Protein AF-A0A535W6L1-F1 (afdb_monomer_lite)

Sequence (34 aa):
MSIFEYIEVFYNRQRRHSTLGYRSPVIYEQQQNG

pLDDT: mean 86.07, std 7.68, range [53.0, 91.5]

Secondary structure (DSSP, 8-state):
--HHHHIIIIIHHH--BGGGTSB-HHHHHHHH--

Foldseek 3Di:
DPVVCCCPVPVQQCAFDVVLVRDGPVVSVVVVVD

Structure (mmCIF, N/CA/C/O backbone):
data_AF-A0A535W6L1-F1
#
_entry.id   AF-A0A535W6L1-F1
#
loop_
_atom_site.group_PDB
_atom_site.id
_atom_site.type_symbol
_atom_site.label_atom_id
_atom_site.label_alt_id
_atom_site.label_comp_id
_atom_site.label_asym_id
_atom_site.label_entity_id
_atom_site.label_seq_id
_atom_site.pdbx_PDB_ins_code
_atom_site.Cartn_x
_atom_site.Cartn_y
_atom_site.Cartn_z
_atom_site.occupancy
_atom_site.B_iso_or_equiv
_atom_site.auth_seq_id
_atom_site.auth_comp_id
_atom_site.auth_asym_id
_atom_site.auth_atom_id
_atom_site.pdbx_PDB_model_num
ATOM 1 N N . MET A 1 1 ? 12.722 -3.857 -20.275 1.00 70.25 1 MET A N 1
ATOM 2 C CA . MET A 1 1 ? 12.535 -3.307 -18.917 1.00 70.25 1 MET A CA 1
ATOM 3 C C . MET A 1 1 ? 11.116 -3.658 -18.477 1.00 70.25 1 MET A C 1
ATOM 5 O O . MET A 1 1 ? 10.196 -2.947 -18.830 1.00 70.25 1 MET A O 1
ATOM 9 N N . SER A 1 2 ? 10.912 -4.835 -17.875 1.00 81.81 2 SER A N 1
ATOM 10 C CA . SER A 1 2 ? 9.578 -5.466 -17.735 1.00 81.81 2 SER A CA 1
ATOM 11 C C . SER A 1 2 ? 9.247 -5.919 -16.309 1.00 81.81 2 SER A C 1
ATOM 13 O O . SER A 1 2 ? 8.080 -5.990 -15.947 1.00 81.81 2 SER A O 1
ATOM 15 N N . ILE A 1 3 ? 10.261 -6.183 -15.479 1.00 88.62 3 ILE A N 1
ATOM 16 C CA . ILE A 1 3 ? 10.059 -6.626 -14.095 1.00 88.62 3 ILE A CA 1
ATOM 17 C C . ILE A 1 3 ? 9.761 -5.467 -13.137 1.00 88.62 3 ILE A C 1
ATOM 19 O O . ILE A 1 3 ? 8.918 -5.609 -12.263 1.00 88.62 3 ILE A O 1
ATOM 23 N N . PHE A 1 4 ? 10.411 -4.314 -13.318 1.00 88.56 4 PHE A N 1
ATOM 24 C CA . PHE A 1 4 ? 10.233 -3.157 -12.434 1.00 88.56 4 PHE A CA 1
ATOM 25 C C . PHE A 1 4 ? 8.826 -2.562 -12.580 1.00 88.56 4 PHE A C 1
ATOM 27 O O . PHE A 1 4 ? 8.103 -2.446 -11.598 1.00 88.56 4 PHE A O 1
ATOM 34 N N . GLU A 1 5 ? 8.392 -2.355 -13.827 1.00 89.25 5 GLU A N 1
ATOM 35 C CA . GLU A 1 5 ? 7.016 -1.974 -14.167 1.00 89.25 5 GLU A CA 1
ATOM 36 C C . GLU A 1 5 ? 5.993 -2.971 -13.613 1.00 89.25 5 GLU A C 1
ATOM 38 O O . GLU A 1 5 ? 4.982 -2.576 -13.038 1.00 89.25 5 GLU A O 1
ATOM 43 N N . TYR A 1 6 ? 6.262 -4.279 -13.726 1.00 89.94 6 TYR A N 1
ATOM 44 C CA . TYR A 1 6 ? 5.369 -5.293 -13.167 1.00 89.94 6 TYR A CA 1
ATOM 45 C C . TYR A 1 6 ? 5.249 -5.180 -11.639 1.00 89.94 6 TYR A C 1
ATOM 47 O O . TYR A 1 6 ? 4.150 -5.262 -11.080 1.00 89.94 6 TYR A O 1
ATOM 55 N N . ILE A 1 7 ? 6.382 -4.967 -10.966 1.00 89.56 7 ILE A N 1
ATOM 56 C CA . ILE A 1 7 ? 6.437 -4.820 -9.514 1.00 89.56 7 ILE A CA 1
ATOM 57 C C . ILE A 1 7 ? 5.672 -3.568 -9.067 1.00 89.56 7 ILE A C 1
ATOM 59 O O . ILE A 1 7 ? 4.879 -3.657 -8.131 1.00 89.56 7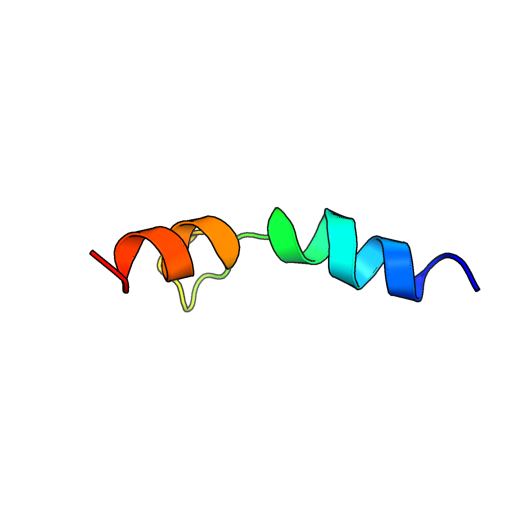 ILE A O 1
ATOM 63 N N . GLU A 1 8 ? 5.856 -2.427 -9.729 1.00 87.38 8 GLU A N 1
ATOM 64 C CA . GLU A 1 8 ? 5.217 -1.167 -9.329 1.00 87.38 8 GLU A CA 1
ATOM 65 C C . GLU A 1 8 ? 3.732 -1.093 -9.695 1.00 87.38 8 GLU A C 1
ATOM 67 O O . GLU A 1 8 ? 2.901 -0.724 -8.860 1.00 87.38 8 GLU A O 1
ATOM 72 N N . VAL A 1 9 ? 3.379 -1.466 -10.925 1.00 86.31 9 VAL A N 1
ATOM 73 C CA . VAL A 1 9 ? 2.026 -1.267 -11.461 1.00 86.31 9 VAL A CA 1
ATOM 74 C C . VAL A 1 9 ? 1.067 -2.368 -11.018 1.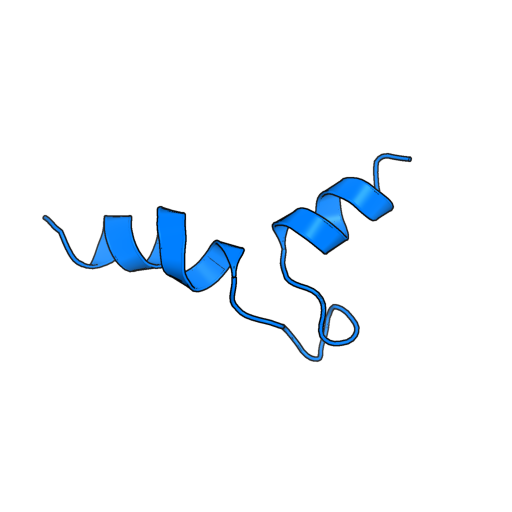00 86.31 9 VAL A C 1
ATOM 76 O O . VAL A 1 9 ? -0.114 -2.088 -10.807 1.00 86.31 9 VAL A O 1
ATOM 79 N N . PHE A 1 10 ? 1.541 -3.605 -10.849 1.00 87.56 10 PHE A N 1
ATOM 80 C CA . PHE A 1 10 ? 0.667 -4.742 -10.545 1.00 87.56 10 PHE A CA 1
ATOM 81 C C . PHE A 1 10 ? 0.909 -5.290 -9.142 1.00 87.56 10 PHE A C 1
ATO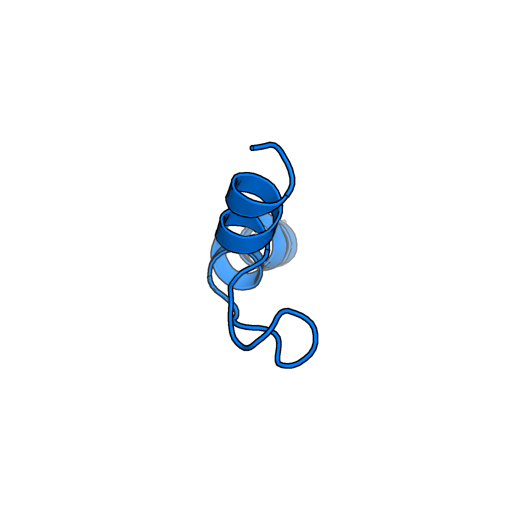M 83 O O . PHE A 1 10 ? 0.001 -5.268 -8.308 1.00 87.56 10 PHE A O 1
ATOM 90 N N . TYR A 1 11 ? 2.133 -5.729 -8.842 1.00 89.56 11 TYR A N 1
ATOM 91 C CA . TYR A 1 11 ? 2.401 -6.438 -7.590 1.00 89.56 11 TYR A CA 1
ATOM 92 C C . TYR A 1 11 ? 2.206 -5.551 -6.351 1.00 89.56 11 TYR A C 1
ATOM 94 O O . TYR A 1 11 ? 1.432 -5.896 -5.455 1.00 89.56 11 TYR A O 1
ATOM 102 N N . ASN A 1 12 ? 2.842 -4.378 -6.307 1.00 88.50 12 ASN A N 1
ATOM 103 C CA . ASN A 1 12 ? 2.771 -3.471 -5.159 1.00 88.50 12 ASN A CA 1
ATOM 104 C C . ASN A 1 12 ? 1.353 -2.925 -4.925 1.00 88.50 12 ASN A C 1
ATOM 106 O O . ASN A 1 12 ? 0.984 -2.680 -3.780 1.00 88.50 12 ASN A O 1
ATOM 110 N N . ARG A 1 13 ? 0.518 -2.811 -5.968 1.00 86.00 13 ARG A N 1
ATOM 111 C CA . ARG A 1 13 ? -0.889 -2.384 -5.831 1.00 86.00 13 ARG A CA 1
ATOM 112 C C . ARG A 1 13 ? -1.788 -3.429 -5.174 1.00 86.00 13 ARG A C 1
ATOM 114 O O . ARG A 1 13 ? -2.802 -3.066 -4.578 1.00 86.00 13 ARG A O 1
ATOM 121 N N . GLN A 1 14 ? -1.444 -4.711 -5.288 1.00 87.69 14 GLN A N 1
ATOM 122 C CA . GLN A 1 14 ? -2.215 -5.819 -4.712 1.00 87.69 14 GLN A CA 1
ATOM 123 C C . GLN A 1 14 ? -1.628 -6.327 -3.390 1.00 87.69 14 GLN A C 1
ATOM 125 O O . GLN A 1 14 ? -2.348 -6.923 -2.583 1.00 87.69 14 GLN A O 1
ATOM 130 N N . ARG A 1 15 ? -0.334 -6.091 -3.147 1.00 91.06 15 ARG A N 1
ATOM 131 C CA . ARG A 1 15 ? 0.358 -6.529 -1.936 1.00 91.06 15 ARG A CA 1
ATOM 132 C C . ARG A 1 15 ? -0.287 -5.920 -0.697 1.00 91.06 15 ARG A C 1
ATOM 134 O O . ARG A 1 15 ? -0.456 -4.712 -0.589 1.00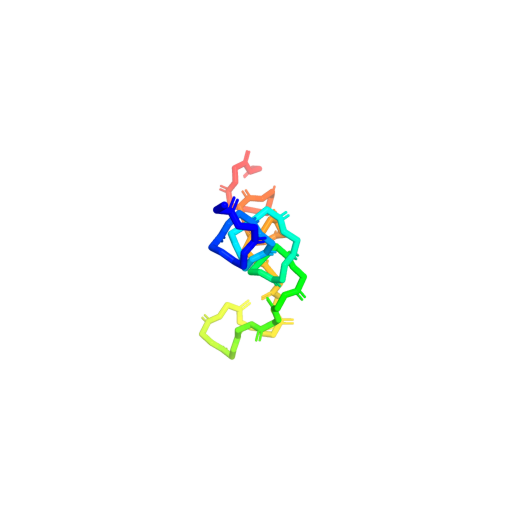 91.06 15 ARG A O 1
ATOM 141 N N . ARG A 1 16 ? -0.624 -6.774 0.267 1.00 91.50 16 ARG A N 1
ATOM 142 C CA . ARG A 1 16 ? -1.110 -6.348 1.580 1.00 91.50 16 ARG A CA 1
ATOM 143 C C . ARG A 1 16 ? 0.069 -6.073 2.496 1.00 91.50 16 ARG A C 1
ATOM 145 O O . ARG A 1 16 ? 0.978 -6.896 2.605 1.00 91.50 16 ARG A O 1
ATOM 152 N N . HIS A 1 17 ? 0.023 -4.937 3.174 1.00 89.94 17 HIS A N 1
ATOM 153 C CA . HIS A 1 17 ? 1.056 -4.535 4.119 1.00 89.94 17 HIS A CA 1
ATOM 154 C C . HIS A 1 17 ? 0.493 -4.598 5.535 1.00 89.94 17 HIS A C 1
ATOM 156 O O . HIS A 1 17 ? -0.560 -4.027 5.815 1.00 89.94 17 HIS A O 1
ATOM 162 N N . SER A 1 18 ? 1.188 -5.286 6.442 1.00 90.94 18 SER A N 1
ATOM 163 C CA . SER A 1 18 ? 0.807 -5.350 7.861 1.00 90.94 18 SER A CA 1
ATOM 164 C C . SER A 1 18 ? 0.761 -3.956 8.495 1.00 90.94 18 SER A C 1
ATOM 166 O O . SER A 1 18 ? -0.135 -3.674 9.284 1.00 90.94 18 SER A O 1
ATOM 168 N N . THR A 1 19 ? 1.651 -3.058 8.067 1.00 88.62 19 THR A N 1
ATOM 169 C CA . THR A 1 19 ? 1.679 -1.643 8.469 1.00 88.62 19 THR A CA 1
ATOM 170 C C . THR A 1 19 ? 0.439 -0.859 8.036 1.00 88.62 19 THR A C 1
ATOM 172 O O . THR A 1 19 ? 0.081 0.107 8.695 1.00 88.62 19 THR A O 1
ATOM 175 N N . LEU A 1 20 ? -0.248 -1.290 6.973 1.00 86.75 20 LEU A N 1
ATOM 176 C CA . LEU A 1 20 ? -1.499 -0.696 6.483 1.00 86.75 20 LEU A CA 1
ATOM 177 C C . LEU A 1 20 ? -2.737 -1.467 6.978 1.00 86.75 20 LEU A C 1
ATOM 179 O O . LEU A 1 20 ? -3.808 -1.387 6.377 1.00 86.75 20 LEU A O 1
ATOM 183 N N . GLY A 1 21 ? -2.598 -2.288 8.026 1.00 90.19 21 GLY A N 1
ATOM 184 C CA . GLY A 1 21 ? -3.690 -3.119 8.539 1.00 90.19 21 GLY A CA 1
ATOM 185 C C . GLY A 1 21 ? -4.098 -4.234 7.574 1.00 90.19 21 GLY A C 1
ATOM 186 O O . GLY A 1 21 ? -5.282 -4.533 7.433 1.00 90.19 21 GLY A O 1
ATOM 187 N N . TYR A 1 22 ? -3.124 -4.828 6.878 1.00 89.00 22 TYR A N 1
ATOM 188 C CA . TYR A 1 22 ? -3.333 -5.842 5.838 1.00 89.00 22 TYR A CA 1
ATOM 189 C C . TYR A 1 22 ? -4.161 -5.347 4.644 1.00 89.00 22 TYR A C 1
ATOM 191 O O . TYR A 1 22 ? -4.814 -6.136 3.957 1.00 89.00 22 TYR A O 1
ATOM 199 N N . ARG A 1 23 ? -4.104 -4.046 4.359 1.00 90.25 23 ARG A N 1
ATOM 200 C CA . ARG A 1 23 ? -4.683 -3.440 3.155 1.00 90.25 23 ARG A CA 1
ATOM 201 C C . ARG A 1 23 ? -3.594 -3.218 2.115 1.00 90.25 23 ARG A C 1
ATOM 203 O O . ARG A 1 23 ? -2.405 -3.170 2.444 1.00 90.25 23 ARG A O 1
ATOM 210 N N . SER A 1 24 ? -3.999 -3.158 0.851 1.00 91.00 24 SER A N 1
ATOM 211 C CA . SER A 1 24 ? -3.087 -2.752 -0.211 1.00 91.00 24 SER A CA 1
ATOM 212 C C . SER A 1 24 ? -2.974 -1.227 -0.266 1.00 91.00 24 SER A C 1
ATOM 214 O O . SER A 1 24 ? -3.893 -0.550 0.208 1.00 91.00 24 SER A O 1
ATOM 216 N N . PRO A 1 25 ? -1.885 -0.674 -0.832 1.00 88.19 25 PRO A N 1
ATOM 217 C CA . PRO A 1 25 ? -1.659 0.770 -0.875 1.00 88.19 25 PRO A CA 1
ATOM 218 C C . PRO A 1 25 ? -2.832 1.528 -1.500 1.00 88.19 25 PRO A C 1
ATOM 220 O O . PRO A 1 25 ? -3.333 2.462 -0.895 1.00 88.19 25 PRO A O 1
ATOM 223 N N . VAL A 1 26 ? -3.377 1.027 -2.614 1.00 89.06 26 VAL A N 1
ATOM 224 C CA . VAL A 1 26 ? -4.535 1.633 -3.294 1.00 89.06 26 VAL A CA 1
ATOM 225 C C . VAL A 1 26 ? -5.764 1.714 -2.384 1.00 89.06 26 VAL A C 1
ATOM 227 O O . VAL A 1 26 ? -6.427 2.744 -2.331 1.00 89.06 26 VAL A O 1
ATOM 230 N N . ILE A 1 27 ? -6.073 0.641 -1.648 1.00 87.31 27 ILE A N 1
ATOM 231 C CA . ILE A 1 27 ? -7.218 0.616 -0.723 1.00 87.31 27 ILE A CA 1
ATOM 232 C C . ILE A 1 27 ? -6.969 1.536 0.472 1.00 87.31 27 ILE A C 1
ATOM 234 O O . ILE A 1 27 ? -7.891 2.184 0.959 1.00 87.31 27 ILE A O 1
ATOM 238 N N . TYR A 1 28 ? -5.728 1.586 0.952 1.00 89.31 28 TYR A N 1
ATOM 239 C CA . TYR A 1 28 ? -5.340 2.478 2.032 1.00 89.31 28 TYR A CA 1
ATOM 240 C C . TYR A 1 28 ? -5.481 3.951 1.615 1.00 89.31 28 TYR A C 1
ATOM 242 O O . TYR A 1 28 ? -6.141 4.710 2.316 1.00 89.31 28 TYR A O 1
ATOM 250 N N . GLU A 1 29 ? -4.957 4.341 0.450 1.00 87.44 29 GLU A N 1
ATOM 251 C CA . GLU A 1 29 ? -5.062 5.705 -0.092 1.00 87.44 29 GLU A CA 1
ATOM 252 C C . GLU A 1 29 ? -6.519 6.123 -0.335 1.00 87.44 29 GLU A C 1
ATOM 254 O O . 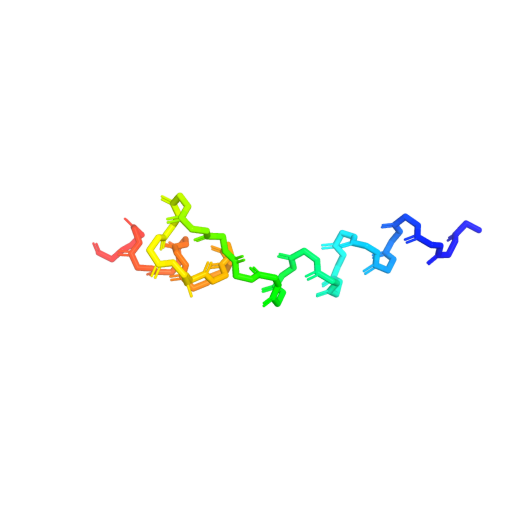GLU A 1 29 ? -6.915 7.227 0.034 1.00 87.44 29 GLU A O 1
ATOM 259 N N . GLN A 1 30 ? -7.349 5.223 -0.876 1.00 87.81 30 GLN A N 1
ATOM 260 C CA . GLN A 1 30 ? -8.787 5.465 -1.061 1.00 87.81 30 GLN A CA 1
ATOM 261 C C . GLN A 1 30 ? -9.529 5.724 0.255 1.00 87.81 30 GLN A C 1
ATOM 263 O O . GLN A 1 30 ? -10.499 6.473 0.269 1.00 87.81 30 GLN A O 1
ATOM 268 N N . GLN A 1 31 ? -9.095 5.102 1.352 1.00 86.00 31 GLN A N 1
ATOM 269 C CA . GLN A 1 31 ? -9.709 5.274 2.67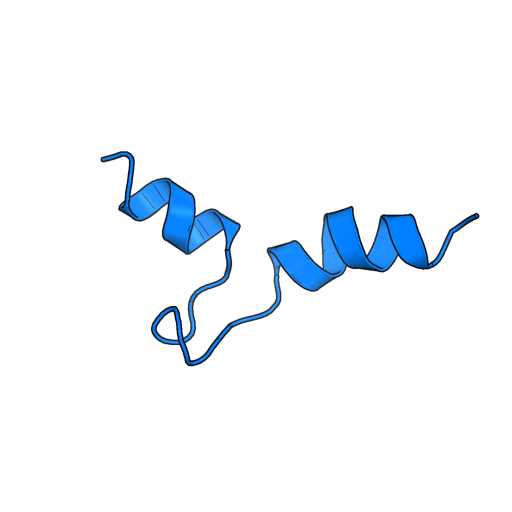0 1.00 86.00 31 GLN A CA 1
ATOM 270 C C . GLN A 1 31 ? -9.168 6.482 3.440 1.00 86.00 31 GLN A C 1
ATOM 272 O O . GLN A 1 31 ? -9.832 6.937 4.364 1.00 86.00 31 GLN A O 1
ATOM 277 N N . GLN A 1 32 ? -7.966 6.966 3.114 1.00 80.38 32 GLN A N 1
ATOM 278 C CA . GLN A 1 32 ? -7.369 8.148 3.747 1.00 80.38 32 GLN A CA 1
ATOM 279 C C . GLN A 1 32 ? -7.808 9.466 3.092 1.00 80.38 32 GLN A C 1
ATOM 281 O O . GLN A 1 32 ? -7.816 10.489 3.764 1.00 80.38 32 GLN A O 1
ATOM 286 N N . ASN A 1 33 ? -8.196 9.450 1.813 1.00 67.69 33 ASN A N 1
ATOM 287 C CA . ASN A 1 33 ? -8.688 10.631 1.088 1.00 67.69 33 ASN A CA 1
ATOM 288 C C . ASN A 1 33 ? -10.225 10.797 1.140 1.00 67.69 33 ASN A C 1
ATOM 290 O O . ASN A 1 33 ? -10.790 11.475 0.280 1.00 67.69 33 ASN A O 1
ATOM 294 N N . GLY A 1 34 ? -10.892 10.146 2.100 1.00 53.00 34 GLY A N 1
ATOM 295 C CA . GLY A 1 34 ? -12.336 10.246 2.350 1.00 53.00 34 GLY A CA 1
ATOM 296 C C . GLY A 1 34 ? -12.669 11.176 3.504 1.00 53.00 34 GLY A C 1
ATOM 297 O O . GLY A 1 34 ? -11.918 11.150 4.503 1.00 53.00 34 GLY A O 1
#

Radius of gyration: 10.92 Å; chains: 1; bounding box: 25×17×28 Å